Protein AF-A0A527ZSZ0-F1 (afdb_monomer_lite)

Foldseek 3Di:
DPDQQCCVQVVCPPHPPHDPCCNPLSNCLSVVPFDAPDFLLVVLVVLVVVVVVCVVVVNDDVVSVVSNVLSVVCVVVVRRRTHPSCSVVVVVPPPPPPPD

Radius of gyration: 15.89 Å; chains: 1; bounding box: 31×30×52 Å

Structure (mmCIF, N/CA/C/O backbone):
data_AF-A0A527ZSZ0-F1
#
_entry.id   AF-A0A527ZSZ0-F1
#
loop_
_atom_site.group_PDB
_atom_site.id
_atom_site.type_symbol
_atom_site.label_atom_id
_atom_site.label_alt_id
_atom_site.label_comp_id
_atom_site.label_asym_id
_atom_site.label_entity_id
_atom_site.label_seq_id
_atom_site.pdbx_PDB_ins_code
_atom_site.Cartn_x
_atom_site.Cartn_y
_atom_site.Cartn_z
_atom_site.occupancy
_atom_site.B_iso_or_equiv
_atom_site.auth_seq_id
_atom_site.auth_comp_id
_atom_site.auth_asym_id
_atom_site.auth_atom_id
_atom_site.pdbx_PDB_model_num
ATOM 1 N N . ALA A 1 1 ? 1.801 11.162 -17.536 1.00 62.62 1 ALA A N 1
ATOM 2 C CA . ALA A 1 1 ? 2.731 12.303 -17.403 1.00 62.62 1 ALA A CA 1
ATOM 3 C C . ALA A 1 1 ? 4.113 11.814 -17.815 1.00 62.62 1 ALA A C 1
ATOM 5 O O . ALA A 1 1 ? 4.452 10.711 -17.414 1.00 62.62 1 ALA A O 1
ATOM 6 N N . GLY A 1 2 ? 4.869 12.540 -18.642 1.00 86.12 2 GLY A N 1
ATOM 7 C CA . GLY A 1 2 ? 6.171 12.101 -19.184 1.00 86.12 2 GLY A CA 1
ATOM 8 C C . GLY A 1 2 ? 7.321 12.074 -18.166 1.00 86.12 2 GLY A C 1
ATOM 9 O O . GLY A 1 2 ? 8.430 12.473 -18.494 1.00 86.12 2 GLY A O 1
ATOM 10 N N . VAL A 1 3 ? 7.038 11.678 -16.924 1.00 88.75 3 VAL A N 1
ATOM 11 C CA . VAL A 1 3 ? 8.001 11.588 -15.824 1.00 88.75 3 VAL A CA 1
ATOM 12 C C . VAL A 1 3 ? 8.563 10.173 -15.783 1.00 88.75 3 VAL A C 1
ATOM 14 O O . VAL A 1 3 ? 7.801 9.206 -15.828 1.00 88.75 3 VAL A O 1
ATOM 17 N N . ASP A 1 4 ? 9.882 10.057 -15.656 1.00 91.31 4 ASP A N 1
ATOM 18 C CA . ASP A 1 4 ? 10.536 8.779 -15.391 1.00 91.31 4 ASP A CA 1
ATOM 19 C C . ASP A 1 4 ? 10.222 8.307 -13.964 1.00 91.31 4 ASP A C 1
ATOM 21 O O . ASP A 1 4 ? 10.668 8.895 -12.974 1.00 91.31 4 ASP A O 1
ATOM 25 N N . ALA A 1 5 ? 9.451 7.224 -13.860 1.00 91.25 5 ALA A N 1
ATOM 26 C CA . ALA A 1 5 ? 9.065 6.637 -12.585 1.00 91.25 5 ALA A CA 1
ATOM 27 C C . ALA A 1 5 ? 10.272 6.156 -11.759 1.00 91.25 5 ALA A C 1
ATOM 29 O O . ALA A 1 5 ? 10.204 6.161 -10.530 1.00 91.25 5 ALA A O 1
ATOM 30 N N . ALA A 1 6 ? 11.386 5.787 -12.403 1.00 91.88 6 ALA A N 1
ATOM 31 C CA . ALA A 1 6 ? 12.590 5.329 -11.717 1.00 91.88 6 ALA A CA 1
ATOM 32 C C . ALA A 1 6 ? 13.338 6.461 -10.988 1.00 91.88 6 ALA A C 1
ATOM 34 O O . ALA A 1 6 ? 14.066 6.191 -10.033 1.00 91.88 6 ALA A O 1
ATOM 35 N N . ALA A 1 7 ? 13.133 7.722 -11.384 1.00 93.94 7 ALA A N 1
ATOM 36 C CA . ALA A 1 7 ? 13.755 8.883 -10.745 1.00 93.94 7 ALA A CA 1
ATOM 37 C C . ALA A 1 7 ? 13.026 9.340 -9.463 1.00 93.94 7 ALA A C 1
ATOM 39 O O . ALA A 1 7 ? 13.602 10.058 -8.642 1.00 93.94 7 ALA A O 1
ATOM 40 N N . ILE A 1 8 ? 11.771 8.917 -9.266 1.00 93.38 8 ILE A N 1
ATOM 41 C CA . ILE A 1 8 ? 10.904 9.377 -8.168 1.00 93.38 8 ILE A CA 1
ATOM 42 C C . ILE A 1 8 ? 11.474 9.060 -6.772 1.00 93.38 8 ILE A C 1
ATOM 44 O O . ILE A 1 8 ? 11.494 9.973 -5.945 1.00 93.38 8 ILE A O 1
ATOM 48 N N . PRO A 1 9 ? 11.977 7.843 -6.470 1.00 94.38 9 PRO A N 1
ATOM 49 C CA . PRO A 1 9 ? 12.508 7.536 -5.138 1.00 94.38 9 PRO A CA 1
ATOM 50 C C . PRO A 1 9 ? 13.668 8.451 -4.744 1.00 94.38 9 PRO A C 1
ATOM 52 O O . PRO A 1 9 ? 13.687 8.986 -3.637 1.00 94.38 9 PRO A O 1
ATOM 55 N N . GLY A 1 10 ? 14.592 8.703 -5.677 1.00 95.31 10 GLY A N 1
ATOM 56 C CA . GLY A 1 10 ? 15.712 9.617 -5.461 1.00 95.31 10 GLY A CA 1
ATOM 57 C C . GLY A 1 10 ? 15.255 11.058 -5.231 1.00 95.31 10 GLY A C 1
ATOM 58 O O . GLY A 1 10 ? 15.771 11.722 -4.338 1.00 95.31 10 GLY A O 1
ATOM 59 N N . ALA A 1 11 ? 14.256 11.519 -5.987 1.00 95.56 11 ALA A N 1
ATOM 60 C CA . ALA A 1 11 ? 13.718 12.872 -5.866 1.00 95.56 11 ALA A CA 1
ATOM 61 C C . ALA A 1 11 ? 12.957 13.118 -4.550 1.00 95.56 11 ALA A C 1
ATOM 63 O O . ALA A 1 11 ? 12.957 14.239 -4.047 1.00 95.56 11 ALA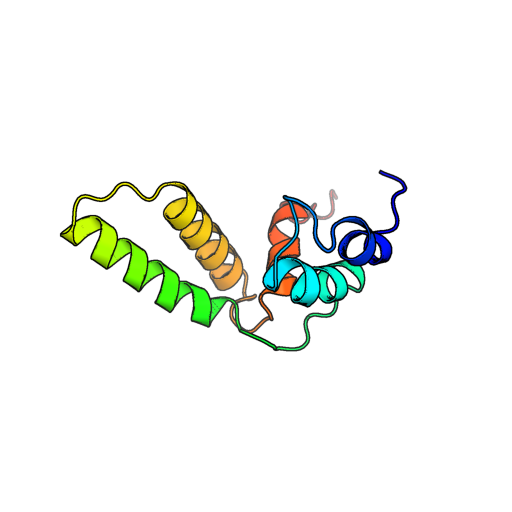 A O 1
ATOM 64 N N . LEU A 1 12 ? 12.300 12.094 -3.996 1.00 96.00 12 LEU A N 1
ATOM 65 C CA . LEU A 1 12 ? 11.520 12.212 -2.758 1.00 96.00 12 LEU A CA 1
ATOM 66 C C . LEU A 1 12 ? 12.325 11.894 -1.491 1.00 96.00 12 LEU A C 1
ATOM 68 O O . LEU A 1 12 ? 11.837 12.170 -0.395 1.00 96.00 12 LEU A O 1
ATOM 72 N N . LYS A 1 13 ? 13.545 11.356 -1.622 1.00 96.69 13 LYS A N 1
ATOM 73 C CA . LYS A 1 13 ? 14.377 10.905 -0.501 1.00 96.69 13 LYS A CA 1
ATOM 74 C C . LYS A 1 13 ? 14.661 12.020 0.514 1.00 96.69 13 LYS A C 1
ATOM 76 O O . LYS A 1 13 ? 15.102 13.107 0.151 1.00 96.69 13 LYS A O 1
ATOM 81 N N . GLY A 1 14 ? 14.447 11.736 1.798 1.00 95.19 14 GLY A N 1
ATOM 82 C CA . GLY A 1 14 ? 14.608 12.684 2.908 1.00 95.19 14 GLY A CA 1
ATOM 83 C C . GLY A 1 14 ? 13.525 13.767 2.989 1.00 95.19 14 GLY A C 1
ATOM 84 O O . GLY A 1 14 ? 13.559 14.602 3.892 1.00 95.19 14 GLY A O 1
ATOM 85 N N . GLY A 1 15 ? 12.565 13.768 2.060 1.00 96.56 15 GLY A N 1
ATOM 86 C CA . GLY A 1 15 ? 11.432 14.683 2.047 1.00 96.56 15 GLY A CA 1
ATOM 87 C C . GLY A 1 15 ? 10.228 14.166 2.834 1.00 96.56 15 GLY A C 1
ATOM 88 O O . GLY A 1 15 ? 10.210 13.064 3.373 1.00 96.56 15 GLY A O 1
ATOM 89 N N . ARG A 1 16 ? 9.153 14.962 2.849 1.00 96.56 16 ARG A N 1
ATOM 90 C CA . ARG A 1 16 ? 7.903 14.629 3.563 1.00 96.56 16 ARG A CA 1
ATOM 91 C C . ARG A 1 16 ? 7.124 13.459 2.955 1.00 96.56 16 ARG A C 1
ATOM 93 O O . ARG A 1 16 ? 6.255 12.913 3.623 1.00 96.56 16 ARG A O 1
ATOM 100 N N . ALA A 1 17 ? 7.391 13.136 1.692 1.00 95.25 17 ALA A N 1
ATOM 101 C CA . ALA A 1 17 ? 6.771 12.022 0.979 1.00 95.25 17 ALA A CA 1
ATOM 102 C C . ALA A 1 17 ? 7.661 10.768 0.962 1.00 95.25 17 ALA A C 1
ATOM 104 O O . ALA A 1 17 ? 7.292 9.778 0.336 1.00 95.25 17 ALA A O 1
ATOM 105 N N . ASP A 1 18 ? 8.829 10.809 1.609 1.00 96.81 18 ASP A N 1
ATOM 106 C CA . ASP A 1 18 ? 9.712 9.654 1.683 1.00 96.81 18 ASP A CA 1
ATOM 107 C C . ASP A 1 18 ? 9.158 8.583 2.631 1.00 96.81 18 ASP A C 1
ATOM 109 O O . ASP A 1 18 ? 8.542 8.884 3.654 1.00 96.81 18 ASP A O 1
ATOM 113 N N . SER A 1 19 ? 9.413 7.318 2.311 1.00 96.50 19 SER A N 1
ATOM 114 C CA . SER A 1 19 ? 9.191 6.191 3.216 1.00 96.50 19 SER A CA 1
ATOM 115 C C . SER A 1 19 ? 10.032 4.995 2.785 1.00 96.50 19 SER A C 1
ATOM 117 O O . SER A 1 19 ? 10.355 4.848 1.607 1.00 96.50 19 SER A O 1
ATOM 119 N N . ALA A 1 20 ? 10.336 4.095 3.723 1.00 94.62 20 ALA A N 1
ATOM 120 C CA . ALA A 1 20 ? 11.051 2.857 3.406 1.00 94.62 20 ALA A CA 1
ATOM 121 C C . ALA A 1 20 ? 10.335 2.050 2.305 1.00 94.62 20 ALA A C 1
ATOM 123 O O . ALA A 1 20 ? 10.969 1.619 1.347 1.00 94.62 20 ALA A O 1
ATOM 124 N N . ILE A 1 21 ? 9.002 1.954 2.387 1.00 92.81 21 ILE A N 1
ATOM 125 C CA . ILE A 1 21 ? 8.173 1.257 1.394 1.00 92.81 21 ILE A CA 1
ATOM 126 C C . ILE A 1 21 ? 8.247 1.928 0.021 1.00 92.81 21 ILE A C 1
ATOM 128 O O . ILE A 1 21 ? 8.354 1.230 -0.983 1.00 92.81 21 ILE A O 1
ATOM 132 N N . LEU A 1 22 ? 8.238 3.265 -0.051 1.00 94.75 22 LEU A N 1
ATOM 133 C CA . LEU A 1 22 ? 8.429 3.974 -1.318 1.00 94.75 22 LEU A CA 1
ATOM 134 C C . LEU A 1 22 ? 9.798 3.641 -1.926 1.00 94.75 22 LEU A C 1
ATOM 136 O O . LEU 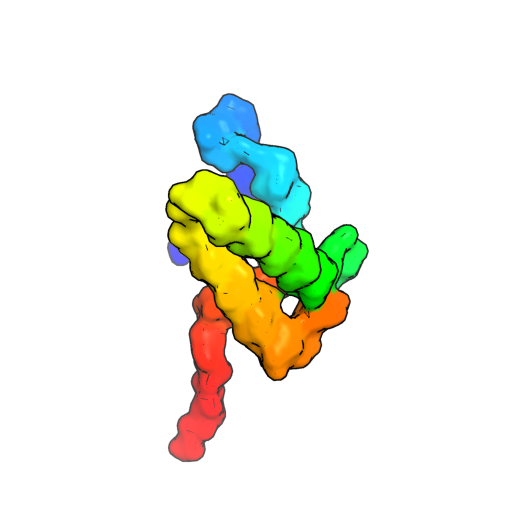A 1 22 ? 9.872 3.306 -3.106 1.00 94.75 22 LEU A O 1
ATOM 140 N N . GLN A 1 23 ? 10.871 3.718 -1.135 1.00 94.81 23 GLN A N 1
ATOM 141 C CA . GLN A 1 23 ? 12.231 3.462 -1.621 1.00 94.81 23 GLN A CA 1
ATOM 142 C C . GLN A 1 23 ? 12.412 2.017 -2.105 1.00 94.81 23 GLN A C 1
ATOM 144 O O . GLN A 1 23 ? 13.125 1.777 -3.078 1.00 94.81 23 GLN A O 1
ATOM 149 N N . GLU A 1 24 ? 11.738 1.065 -1.464 1.00 91.56 24 GLU A N 1
ATOM 150 C CA . GLU A 1 24 ? 11.792 -0.353 -1.808 1.00 91.56 24 GLU A CA 1
ATOM 151 C C . GLU A 1 24 ? 10.911 -0.705 -3.018 1.00 91.56 24 GLU A C 1
ATOM 153 O O . GLU A 1 24 ? 11.391 -1.234 -4.025 1.00 91.56 24 GLU A O 1
ATOM 158 N N . PHE A 1 25 ? 9.615 -0.395 -2.952 1.00 92.69 25 PHE A N 1
ATOM 159 C CA . PHE A 1 25 ? 8.639 -0.905 -3.913 1.00 92.69 25 PHE A CA 1
ATOM 160 C C . PHE A 1 25 ? 8.504 -0.046 -5.165 1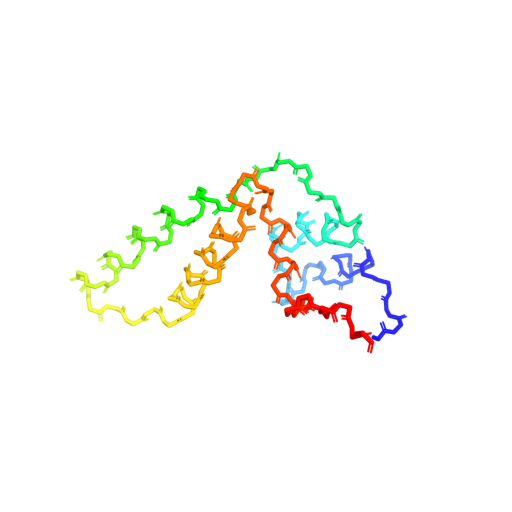.00 92.69 25 PHE A C 1
ATOM 162 O O . PHE A 1 25 ? 8.192 -0.585 -6.227 1.00 92.69 25 PHE A O 1
ATOM 169 N N . MET A 1 26 ? 8.776 1.260 -5.109 1.00 92.12 26 MET A N 1
ATOM 170 C CA . MET A 1 26 ? 8.583 2.124 -6.279 1.00 92.12 26 MET A CA 1
ATOM 171 C C . MET A 1 26 ? 9.513 1.736 -7.437 1.00 92.12 26 MET A C 1
ATOM 173 O O . MET A 1 26 ? 9.101 1.744 -8.595 1.00 92.12 26 MET A O 1
ATOM 177 N N . GLY A 1 27 ? 10.748 1.316 -7.140 1.00 90.62 27 GLY A N 1
ATOM 178 C CA . GLY A 1 27 ? 11.666 0.800 -8.158 1.00 90.62 27 GLY A CA 1
ATOM 179 C C . GLY A 1 27 ? 11.157 -0.487 -8.815 1.00 90.62 27 GLY A C 1
ATOM 180 O O . GLY A 1 27 ? 11.271 -0.643 -10.033 1.00 90.62 27 GLY A O 1
ATOM 181 N N . LYS A 1 28 ? 10.555 -1.388 -8.027 1.00 92.69 28 LYS A N 1
ATOM 182 C CA . LYS A 1 28 ? 9.924 -2.613 -8.537 1.00 92.69 28 LYS A CA 1
ATOM 183 C C . LYS A 1 28 ? 8.719 -2.284 -9.417 1.00 92.69 28 LYS A C 1
ATOM 185 O O . LYS A 1 28 ? 8.637 -2.760 -10.546 1.00 92.69 28 LYS A O 1
ATOM 190 N N . MET A 1 29 ? 7.845 -1.391 -8.952 1.00 92.94 29 MET A N 1
ATOM 191 C CA . MET A 1 29 ? 6.678 -0.915 -9.699 1.00 92.94 29 MET A CA 1
ATOM 192 C C . MET A 1 29 ? 7.072 -0.247 -11.025 1.00 92.94 29 MET A C 1
ATOM 194 O O . MET A 1 29 ? 6.483 -0.559 -12.058 1.00 92.94 29 MET A O 1
ATOM 198 N N . ALA A 1 30 ? 8.104 0.605 -11.030 1.00 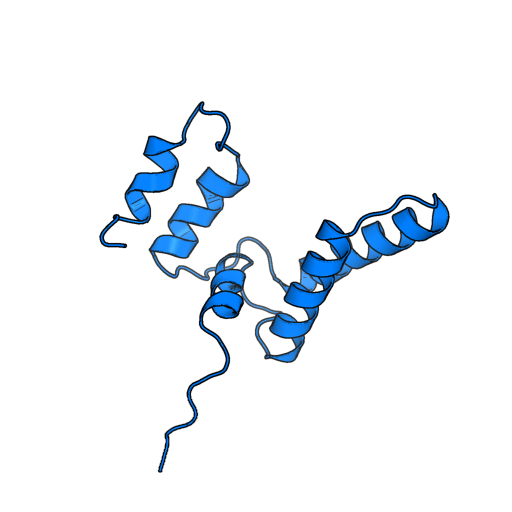91.88 30 ALA A N 1
ATOM 199 C CA . ALA A 1 30 ? 8.582 1.288 -12.234 1.00 91.88 30 ALA A CA 1
ATOM 200 C C . ALA A 1 30 ? 9.103 0.307 -13.300 1.00 91.88 30 ALA A C 1
ATOM 202 O O . ALA A 1 30 ? 8.868 0.503 -14.492 1.00 91.88 30 ALA A O 1
ATOM 203 N N . ARG A 1 31 ? 9.769 -0.774 -12.873 1.00 91.69 31 ARG A N 1
ATOM 204 C CA . ARG A 1 31 ? 10.287 -1.832 -13.758 1.00 91.69 31 ARG A CA 1
ATOM 205 C C . ARG A 1 31 ? 9.282 -2.949 -14.050 1.00 91.69 31 ARG A C 1
ATOM 207 O O . ARG A 1 31 ? 9.604 -3.840 -14.831 1.00 91.69 31 ARG A O 1
ATOM 214 N N . LYS A 1 32 ? 8.089 -2.915 -13.442 1.00 90.50 32 LYS A N 1
ATOM 215 C CA . LYS A 1 32 ? 7.116 -4.025 -13.440 1.00 90.50 32 LYS A CA 1
ATOM 216 C C . LYS A 1 32 ? 7.737 -5.347 -12.963 1.00 90.50 32 LYS A C 1
ATOM 218 O O . LYS A 1 32 ? 7.441 -6.417 -13.487 1.00 90.50 32 LYS A O 1
ATOM 223 N N . ASP A 1 33 ? 8.623 -5.253 -11.980 1.00 91.12 33 ASP A N 1
ATOM 224 C CA . ASP A 1 33 ? 9.259 -6.395 -11.337 1.00 91.12 33 ASP A CA 1
ATOM 225 C C . ASP A 1 33 ? 8.346 -6.931 -10.231 1.00 91.12 33 ASP A C 1
ATOM 227 O O . ASP A 1 33 ? 8.195 -6.320 -9.172 1.00 91.12 33 ASP A O 1
ATOM 231 N N . PHE A 1 34 ? 7.725 -8.078 -10.497 1.00 89.31 34 PHE A N 1
ATOM 232 C CA . PHE A 1 34 ? 6.822 -8.763 -9.571 1.00 89.31 34 PHE A CA 1
ATOM 233 C C . PHE A 1 34 ? 7.475 -9.984 -8.914 1.00 89.31 34 PHE A C 1
ATOM 235 O O . PHE A 1 34 ? 6.773 -10.891 -8.465 1.00 89.31 34 PHE A O 1
ATOM 242 N N . SER A 1 35 ? 8.813 -10.028 -8.867 1.00 88.50 35 SER A N 1
ATOM 243 C CA . SER A 1 35 ? 9.527 -11.033 -8.078 1.00 88.50 35 SER A CA 1
ATOM 244 C C . SER A 1 35 ? 9.070 -10.971 -6.608 1.00 88.50 35 SER A C 1
ATOM 246 O O . SER A 1 35 ? 8.924 -9.870 -6.071 1.00 88.50 35 SER A O 1
ATOM 248 N N . PRO A 1 36 ? 8.796 -12.102 -5.934 1.00 85.19 36 PRO A N 1
ATOM 249 C CA . PRO A 1 36 ? 8.206 -12.072 -4.597 1.00 85.19 36 PRO A CA 1
ATOM 250 C C . PRO A 1 36 ? 9.151 -11.498 -3.531 1.00 85.19 36 PRO A C 1
ATOM 252 O O . PRO A 1 36 ? 10.199 -12.068 -3.243 1.00 85.19 36 PRO A O 1
ATOM 255 N N . THR A 1 37 ? 8.733 -10.406 -2.899 1.00 87.19 37 THR A N 1
ATOM 256 C CA . THR A 1 37 ? 9.256 -9.882 -1.627 1.00 87.19 37 THR A CA 1
ATOM 257 C C . THR A 1 37 ? 8.225 -10.092 -0.520 1.00 87.19 37 THR A C 1
ATOM 259 O O . THR A 1 37 ? 8.564 -10.511 0.582 1.00 87.19 37 THR A O 1
ATOM 262 N N . GLY A 1 38 ? 6.947 -9.883 -0.836 1.00 88.69 38 GLY A N 1
ATOM 263 C CA . GLY A 1 38 ? 5.826 -10.223 0.032 1.00 88.69 38 GLY A CA 1
ATOM 264 C C . GLY A 1 38 ? 4.574 -10.429 -0.801 1.00 88.69 38 GLY A C 1
ATOM 265 O O . GLY A 1 38 ? 4.295 -9.629 -1.692 1.00 88.69 38 GLY A O 1
ATOM 266 N N . ARG A 1 39 ? 3.821 -11.495 -0.531 1.00 93.50 39 ARG A N 1
ATOM 267 C CA . ARG A 1 39 ? 2.644 -11.839 -1.334 1.00 93.50 39 ARG A CA 1
ATOM 268 C C . ARG A 1 39 ? 1.428 -10.983 -0.982 1.00 93.50 39 ARG A C 1
ATOM 270 O O . ARG A 1 39 ? 1.262 -10.595 0.177 1.00 93.50 39 ARG A O 1
ATOM 277 N N . ILE A 1 40 ? 0.565 -10.745 -1.968 1.00 93.75 40 ILE A N 1
ATOM 278 C CA . ILE A 1 40 ? -0.709 -10.029 -1.791 1.00 93.75 40 ILE A CA 1
ATOM 279 C C . ILE A 1 40 ? -1.622 -10.761 -0.800 1.00 93.75 40 ILE A C 1
ATOM 281 O O . ILE A 1 40 ? -2.180 -10.134 0.099 1.00 93.75 40 ILE A O 1
ATOM 285 N N . ASP A 1 41 ? -1.752 -12.082 -0.916 1.00 93.38 41 ASP A N 1
ATOM 286 C CA . ASP A 1 41 ? -2.636 -12.863 -0.041 1.00 93.38 41 ASP A CA 1
ATOM 287 C C . ASP A 1 41 ? -2.185 -12.866 1.432 1.00 93.38 41 ASP A C 1
ATOM 289 O O . ASP A 1 41 ? -3.014 -12.906 2.338 1.00 93.38 41 ASP A O 1
ATOM 293 N N . ASN A 1 42 ? -0.882 -12.738 1.697 1.00 94.44 42 ASN A N 1
ATOM 294 C CA . ASN A 1 42 ? -0.363 -12.622 3.054 1.00 94.44 42 ASN A CA 1
ATOM 295 C C . ASN A 1 42 ? -0.784 -11.292 3.697 1.00 94.44 42 ASN A C 1
ATOM 297 O O . ASN A 1 42 ? -1.088 -11.256 4.886 1.00 94.44 42 ASN A O 1
ATOM 301 N N . MET A 1 43 ? -0.878 -10.214 2.910 1.00 94.62 43 MET A N 1
ATOM 302 C CA . MET A 1 43 ? -1.407 -8.936 3.399 1.00 94.62 43 MET A CA 1
ATOM 303 C C . MET A 1 43 ? -2.902 -8.971 3.684 1.00 94.62 43 MET A C 1
ATOM 305 O O . MET A 1 43 ? -3.342 -8.250 4.575 1.00 94.62 43 MET A O 1
ATOM 309 N N . VAL A 1 44 ? -3.684 -9.826 3.014 1.00 94.69 44 VAL A N 1
ATOM 310 C CA . VAL A 1 44 ? -5.108 -10.002 3.358 1.00 94.69 44 VAL A CA 1
ATOM 311 C C . VAL A 1 44 ? -5.249 -10.427 4.819 1.00 94.69 44 VAL A C 1
ATOM 313 O O . VAL A 1 44 ? -5.978 -9.782 5.567 1.00 94.69 44 VAL A O 1
ATOM 316 N N . LYS A 1 45 ? -4.479 -11.435 5.249 1.00 93.94 45 LYS A N 1
ATOM 317 C CA . LYS A 1 45 ? -4.470 -11.913 6.639 1.00 93.94 45 LYS A CA 1
ATOM 318 C C . LYS A 1 45 ? -4.136 -10.790 7.629 1.00 93.94 45 LYS A C 1
ATOM 320 O O . LYS A 1 45 ? -4.822 -10.628 8.637 1.00 93.94 45 LYS A O 1
ATOM 325 N N . ASP A 1 46 ? -3.079 -10.026 7.365 1.00 95.38 46 ASP A N 1
ATOM 326 C CA . ASP A 1 46 ? -2.639 -8.976 8.288 1.00 95.38 46 ASP A CA 1
ATOM 327 C C . ASP A 1 46 ? -3.656 -7.820 8.351 1.00 95.38 46 ASP A C 1
ATOM 329 O O . ASP A 1 46 ? -3.964 -7.318 9.435 1.00 95.38 46 ASP A O 1
ATOM 333 N N . LEU A 1 47 ? -4.252 -7.441 7.214 1.00 97.00 47 LEU A N 1
ATOM 334 C CA . LEU A 1 47 ? -5.301 -6.419 7.145 1.00 97.00 47 LEU A CA 1
ATOM 335 C C . LEU A 1 47 ? -6.588 -6.858 7.856 1.00 97.00 47 LEU A C 1
ATOM 337 O O . LEU A 1 47 ? -7.203 -6.038 8.538 1.00 97.00 47 LEU A O 1
ATOM 341 N N . GLU A 1 48 ? -6.974 -8.130 7.753 1.00 95.31 48 GLU A N 1
ATOM 342 C CA . GLU A 1 48 ? -8.107 -8.698 8.495 1.00 95.31 48 GLU A CA 1
ATOM 343 C C . GLU A 1 48 ? -7.868 -8.645 10.006 1.00 95.31 48 GLU A C 1
ATOM 345 O O . GLU A 1 48 ? -8.724 -8.155 10.742 1.00 95.31 48 GLU A O 1
ATOM 350 N N . GLY A 1 49 ? -6.669 -9.013 10.469 1.00 97.31 49 GLY A N 1
ATOM 351 C CA . GLY A 1 49 ? -6.300 -8.887 11.881 1.00 97.31 49 GLY A CA 1
ATOM 352 C C . GLY A 1 49 ? -6.401 -7.446 12.400 1.00 97.31 49 GLY A C 1
ATOM 353 O O . GLY A 1 49 ? -6.914 -7.209 13.497 1.00 97.31 49 GLY A O 1
ATOM 354 N N . VAL A 1 50 ? -5.979 -6.460 11.599 1.00 97.62 50 VAL A N 1
ATOM 355 C CA . VAL A 1 50 ? -6.134 -5.038 11.951 1.00 97.62 50 VAL A CA 1
ATOM 356 C C . VAL A 1 50 ? -7.608 -4.625 11.972 1.00 97.62 50 VAL A C 1
ATOM 358 O O . VAL A 1 50 ? -8.017 -3.897 12.878 1.00 97.62 50 VAL A O 1
ATOM 361 N N . GLN A 1 51 ? -8.421 -5.076 11.012 1.00 97.38 51 GLN A N 1
ATOM 362 C CA . GLN A 1 51 ? -9.856 -4.780 10.993 1.00 97.38 51 GLN A CA 1
ATOM 363 C C . GLN A 1 51 ? -10.581 -5.381 12.203 1.00 97.38 51 GLN A C 1
ATOM 365 O O . GLN A 1 51 ? -11.475 -4.737 12.753 1.00 97.38 51 GLN A O 1
ATOM 370 N N . ASP A 1 52 ? -10.213 -6.586 12.628 1.00 97.50 52 ASP A N 1
ATOM 371 C CA . ASP A 1 52 ? -10.786 -7.251 13.800 1.00 97.50 52 ASP A CA 1
ATOM 372 C C . ASP A 1 52 ? -10.472 -6.477 15.080 1.00 97.50 52 ASP A C 1
ATOM 374 O O . ASP A 1 52 ? -11.378 -6.168 15.861 1.00 97.50 52 ASP A O 1
ATOM 378 N N . LEU A 1 53 ? -9.208 -6.076 15.250 1.00 98.12 53 LEU A N 1
ATOM 379 C CA . LEU A 1 53 ? -8.793 -5.247 16.376 1.00 98.12 53 LEU A CA 1
ATOM 380 C C . LEU A 1 53 ? -9.511 -3.893 16.369 1.00 98.12 53 LEU A C 1
ATOM 382 O O . LEU A 1 53 ? -10.029 -3.473 17.400 1.00 98.12 53 LEU A O 1
ATOM 386 N N . ALA A 1 54 ? -9.602 -3.241 15.209 1.00 97.81 54 ALA A N 1
ATOM 387 C CA . ALA A 1 54 ? -10.284 -1.959 15.059 1.00 97.81 54 ALA A CA 1
ATOM 388 C C . ALA A 1 54 ? -11.769 -2.040 15.456 1.00 97.81 54 ALA A C 1
ATOM 390 O O . ALA A 1 54 ? -12.285 -1.127 16.104 1.00 97.81 54 ALA A O 1
ATOM 391 N N . ARG A 1 55 ? -12.453 -3.149 15.129 1.00 97.44 55 ARG A N 1
ATOM 392 C CA . ARG A 1 55 ? -13.830 -3.399 15.586 1.00 97.44 55 ARG A CA 1
ATOM 393 C C . ARG A 1 55 ? -13.897 -3.596 17.097 1.00 97.44 55 ARG A C 1
ATOM 395 O O . ARG A 1 55 ? -14.793 -3.045 17.728 1.00 97.44 55 ARG A O 1
ATOM 402 N N . HIS A 1 56 ? -12.953 -4.334 17.677 1.00 98.12 56 HIS A N 1
ATOM 403 C CA . HIS A 1 56 ? -12.908 -4.569 19.121 1.00 98.12 56 HIS A CA 1
ATOM 404 C C . HIS A 1 56 ? -12.664 -3.282 19.925 1.00 98.12 56 HIS A C 1
ATOM 406 O O . HIS A 1 56 ? -13.244 -3.104 20.993 1.00 98.12 56 HIS A O 1
ATOM 412 N N . THR A 1 57 ? -11.847 -2.364 19.406 1.00 98.19 57 THR A N 1
ATOM 413 C CA . THR A 1 57 ? -11.510 -1.097 20.073 1.00 98.19 57 THR A CA 1
ATOM 414 C C . THR A 1 57 ? -12.418 0.070 19.681 1.00 98.19 57 THR A C 1
ATOM 416 O O . THR A 1 57 ? -12.212 1.186 20.157 1.00 98.19 57 THR A O 1
ATOM 419 N N . GLY A 1 58 ? -13.389 -0.138 18.785 1.00 97.38 58 GLY A N 1
ATOM 420 C CA . GLY A 1 58 ? -14.236 0.935 18.254 1.00 97.38 58 GLY A CA 1
ATOM 421 C C . GLY A 1 58 ? -13.460 2.011 17.481 1.00 97.38 58 GLY A C 1
ATOM 422 O O . GLY A 1 58 ? -13.885 3.163 17.425 1.00 97.38 58 GLY A O 1
ATOM 423 N N . THR A 1 59 ? -12.301 1.670 16.910 1.00 98.19 59 THR A N 1
ATOM 424 C CA . THR A 1 59 ? -11.436 2.614 16.187 1.00 98.19 59 THR A CA 1
ATOM 425 C C . THR A 1 59 ? -11.779 2.631 14.699 1.00 98.19 59 THR A C 1
ATOM 427 O O . THR A 1 59 ? -11.696 1.612 14.017 1.00 98.19 59 THR A O 1
ATOM 430 N N . ALA A 1 60 ? -12.139 3.796 14.160 1.00 97.56 60 ALA A N 1
ATOM 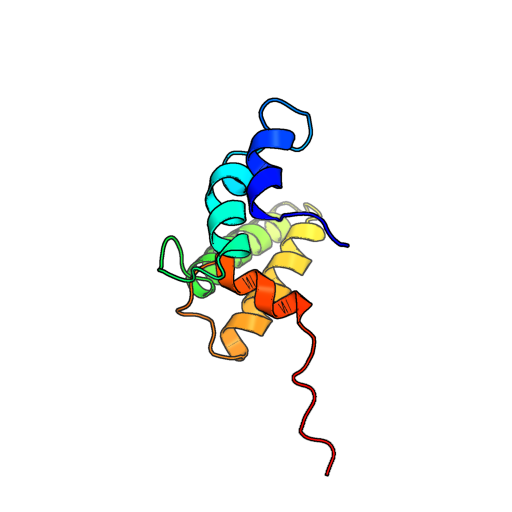431 C CA . ALA A 1 60 ? -12.444 3.932 12.738 1.00 97.56 60 ALA A CA 1
ATOM 432 C C . ALA A 1 60 ? -11.166 3.858 11.877 1.00 97.56 60 ALA A C 1
ATOM 434 O O . ALA A 1 60 ? -10.281 4.700 12.005 1.00 97.56 60 ALA A O 1
ATOM 435 N N . MET A 1 61 ? -11.099 2.884 10.958 1.00 97.56 61 MET A N 1
ATOM 436 C CA . MET A 1 61 ? -9.948 2.648 10.067 1.00 97.56 61 MET A CA 1
ATOM 437 C C . MET A 1 61 ? -10.375 2.585 8.583 1.00 97.56 61 MET A C 1
ATOM 439 O O . MET A 1 61 ? -10.313 1.520 7.954 1.00 97.56 61 MET A O 1
ATOM 443 N N . PRO A 1 62 ? -10.842 3.702 7.988 1.00 96.75 62 PRO A N 1
ATOM 444 C CA . PRO A 1 62 ? -11.398 3.703 6.632 1.00 96.75 62 PRO A CA 1
ATOM 445 C C . PRO A 1 62 ? -10.362 3.362 5.550 1.00 96.75 62 PRO A C 1
ATOM 447 O O . PRO A 1 62 ? -10.660 2.586 4.645 1.00 96.75 62 PRO A O 1
ATOM 450 N N . LEU A 1 63 ? -9.129 3.874 5.658 1.00 97.88 63 LEU A N 1
ATOM 451 C CA . LEU A 1 63 ? -8.071 3.597 4.675 1.00 97.88 63 LEU A CA 1
ATOM 452 C C . LEU A 1 63 ? -7.612 2.136 4.716 1.00 97.88 63 LEU A C 1
ATOM 454 O O . LEU A 1 63 ? -7.421 1.524 3.669 1.00 97.88 63 LEU A O 1
ATOM 458 N N . THR A 1 64 ? -7.500 1.551 5.909 1.00 97.06 64 THR A N 1
ATOM 459 C CA . THR A 1 64 ? -7.211 0.119 6.064 1.00 97.06 64 THR A CA 1
ATOM 460 C C . THR A 1 64 ? -8.323 -0.732 5.468 1.00 97.06 64 THR A C 1
ATOM 462 O O . THR A 1 64 ? -8.037 -1.725 4.811 1.00 97.06 64 THR A O 1
ATOM 465 N N . SER A 1 65 ? -9.581 -0.321 5.644 1.00 96.88 65 SER A N 1
ATOM 466 C CA . SER A 1 65 ? -10.718 -1.053 5.083 1.00 96.88 65 SER A CA 1
ATOM 467 C C . SER A 1 65 ? -10.716 -1.038 3.558 1.00 96.88 65 SER A C 1
ATOM 469 O O . SER A 1 65 ? -10.883 -2.085 2.943 1.00 96.88 65 SER A O 1
ATOM 471 N N . LEU A 1 66 ? -10.428 0.113 2.945 1.00 96.94 66 LEU A N 1
ATOM 472 C CA . LEU A 1 66 ? -10.235 0.198 1.497 1.00 96.94 66 LEU A CA 1
ATOM 473 C C . LEU A 1 66 ? -9.050 -0.661 1.028 1.00 96.94 66 LEU A C 1
ATOM 475 O O . LEU A 1 66 ? -9.160 -1.375 0.036 1.00 96.94 66 LEU A O 1
ATOM 479 N N . CYS A 1 67 ? -7.930 -0.619 1.753 1.00 96.44 67 CYS A N 1
ATOM 480 C CA . CYS A 1 67 ? -6.751 -1.424 1.447 1.00 96.44 67 CYS A CA 1
ATOM 481 C C . CYS A 1 67 ? -7.073 -2.928 1.464 1.00 96.44 67 CYS A C 1
ATOM 483 O O . CYS A 1 67 ? -6.697 -3.642 0.533 1.00 96.44 67 CYS A O 1
ATOM 485 N N . ALA A 1 68 ? -7.817 -3.394 2.474 1.00 96.38 68 ALA A N 1
ATOM 486 C CA . ALA A 1 68 ? -8.255 -4.783 2.594 1.00 96.38 68 ALA A CA 1
ATOM 487 C C . ALA A 1 68 ? -9.105 -5.218 1.393 1.00 96.38 68 ALA A C 1
ATOM 489 O O . ALA A 1 68 ? -8.867 -6.289 0.835 1.00 96.38 68 ALA A O 1
ATOM 490 N N . GLU A 1 69 ? -10.032 -4.369 0.937 1.00 96.31 69 GLU A N 1
ATOM 491 C CA . GLU A 1 69 ? -10.837 -4.694 -0.243 1.00 96.31 69 GLU A CA 1
ATOM 492 C C . GLU A 1 69 ? -10.022 -4.766 -1.526 1.00 96.31 69 GLU A C 1
ATOM 494 O O . GLU A 1 69 ? -10.204 -5.694 -2.311 1.00 96.31 69 GLU A O 1
ATOM 499 N N . ILE A 1 70 ? -9.077 -3.848 -1.734 1.00 95.88 70 ILE A N 1
ATOM 500 C CA . ILE A 1 70 ? -8.203 -3.902 -2.912 1.00 95.88 70 ILE A CA 1
ATOM 501 C C . ILE A 1 70 ? -7.393 -5.210 -2.918 1.00 95.88 70 ILE A C 1
ATOM 503 O O . ILE A 1 70 ? -7.300 -5.870 -3.954 1.00 95.88 70 ILE A O 1
ATOM 507 N N . HIS A 1 71 ? -6.863 -5.638 -1.768 1.00 96.19 71 HIS A N 1
ATOM 508 C CA . HIS A 1 71 ? -6.123 -6.901 -1.669 1.00 96.19 71 HIS A CA 1
ATOM 509 C C . HIS A 1 71 ? -7.012 -8.127 -1.908 1.00 96.19 71 HIS A C 1
ATOM 511 O O . HIS A 1 71 ? -6.593 -9.054 -2.608 1.00 96.19 71 HIS A O 1
ATOM 517 N N . ARG A 1 72 ? -8.248 -8.135 -1.390 1.00 95.81 72 ARG A N 1
ATOM 518 C CA . ARG A 1 72 ? -9.227 -9.200 -1.665 1.00 95.81 72 ARG A CA 1
ATOM 519 C C . ARG A 1 72 ? -9.587 -9.277 -3.146 1.00 95.81 72 ARG A C 1
ATOM 521 O O . ARG A 1 72 ? -9.592 -10.373 -3.699 1.00 95.81 72 ARG A O 1
ATOM 528 N N . LEU A 1 73 ? -9.823 -8.134 -3.794 1.00 95.06 73 LEU A N 1
ATOM 529 C CA . LEU A 1 73 ? -10.117 -8.056 -5.229 1.00 95.06 73 LEU A CA 1
ATOM 530 C C . LEU A 1 73 ? -8.968 -8.604 -6.084 1.00 95.06 73 LEU A C 1
ATOM 532 O O . LEU A 1 73 ? -9.196 -9.362 -7.021 1.00 95.06 73 LEU A O 1
ATOM 536 N N . LEU A 1 74 ? -7.721 -8.258 -5.765 1.00 94.12 74 LEU A N 1
ATOM 537 C CA . LEU A 1 74 ? -6.569 -8.774 -6.510 1.00 94.12 74 LEU A CA 1
ATOM 538 C C . LEU A 1 74 ? -6.335 -10.265 -6.240 1.00 94.12 74 LEU A C 1
ATOM 540 O O . LEU A 1 74 ? -6.006 -11.018 -7.157 1.00 94.12 74 LEU A O 1
ATOM 544 N N . THR A 1 75 ? -6.556 -10.714 -5.004 1.00 94.75 75 THR A N 1
ATOM 545 C CA . THR A 1 75 ? -6.475 -12.136 -4.648 1.00 94.75 75 THR A CA 1
ATOM 546 C C . THR A 1 75 ? -7.514 -12.953 -5.417 1.00 94.75 75 THR A C 1
ATOM 548 O O . THR A 1 75 ? -7.161 -13.975 -6.004 1.00 94.75 75 THR A O 1
ATOM 551 N N . SER A 1 76 ? -8.767 -12.487 -5.487 1.00 94.12 76 SER A N 1
ATOM 552 C CA . SER A 1 76 ? -9.833 -13.158 -6.245 1.00 94.12 76 SER A CA 1
ATOM 553 C C . SER A 1 76 ? -9.609 -13.118 -7.759 1.00 94.12 76 SER A C 1
ATOM 555 O O . SER A 1 76 ? -10.015 -14.044 -8.456 1.00 94.12 76 SER A O 1
ATOM 557 N N . ALA A 1 77 ? -8.881 -12.117 -8.264 1.00 92.69 77 ALA A N 1
ATOM 558 C CA . ALA A 1 77 ? -8.406 -12.056 -9.646 1.00 92.69 77 ALA A CA 1
ATOM 559 C C . ALA A 1 77 ? -7.204 -12.986 -9.943 1.00 92.69 77 ALA A C 1
ATOM 561 O O . ALA A 1 77 ? -6.628 -12.920 -11.027 1.00 92.69 77 ALA A O 1
ATOM 562 N N . GLY A 1 78 ? -6.799 -13.843 -8.997 1.00 93.12 78 GLY A N 1
ATOM 563 C CA . GLY A 1 78 ? -5.708 -14.809 -9.170 1.00 93.12 78 GLY A CA 1
ATOM 564 C C . GLY A 1 78 ? -4.306 -14.251 -8.906 1.00 93.12 78 GLY A C 1
ATOM 565 O O . GLY A 1 78 ? -3.322 -14.956 -9.118 1.00 93.12 78 GLY A O 1
ATOM 566 N N . LEU A 1 79 ? -4.186 -13.016 -8.406 1.00 93.94 79 LEU A N 1
ATOM 567 C CA . LEU A 1 79 ? -2.898 -12.380 -8.098 1.00 93.94 79 LEU A CA 1
ATOM 568 C C . LEU A 1 79 ? -2.443 -12.600 -6.648 1.00 93.94 79 LEU A C 1
ATOM 570 O O . LEU A 1 79 ? -1.446 -12.020 -6.232 1.00 93.94 79 LEU A O 1
ATOM 574 N N . GLY A 1 80 ? -3.123 -13.452 -5.874 1.00 92.81 80 GLY A N 1
ATOM 575 C CA . GLY A 1 80 ? -2.802 -13.677 -4.457 1.00 92.81 80 GLY A CA 1
ATOM 576 C C . GLY A 1 80 ? -1.345 -14.091 -4.205 1.00 92.81 80 GLY A C 1
ATOM 577 O O . GLY A 1 80 ? -0.717 -13.600 -3.270 1.00 92.81 80 GLY A O 1
ATOM 578 N N . GLY A 1 81 ? -0.782 -14.930 -5.081 1.00 92.81 81 GLY A N 1
ATOM 579 C CA . GLY A 1 81 ? 0.613 -15.373 -4.997 1.00 92.81 81 GLY A CA 1
ATOM 580 C C . GLY A 1 81 ? 1.646 -14.378 -5.539 1.00 92.81 81 GLY A C 1
ATOM 581 O O . GLY A 1 81 ? 2.844 -14.628 -5.403 1.00 92.81 81 GLY A O 1
ATOM 582 N N . ALA A 1 82 ? 1.208 -13.282 -6.164 1.00 93.50 82 ALA A N 1
ATOM 583 C CA . ALA A 1 82 ? 2.091 -12.262 -6.717 1.00 93.50 82 ALA A CA 1
ATOM 584 C C . ALA A 1 82 ? 2.637 -11.336 -5.621 1.00 93.50 82 ALA A C 1
ATOM 586 O O . ALA A 1 82 ? 2.072 -11.227 -4.530 1.00 93.50 82 ALA A O 1
ATOM 587 N N . ASP A 1 83 ? 3.738 -10.651 -5.928 1.00 94.56 83 ASP A N 1
ATOM 588 C CA . ASP A 1 83 ? 4.310 -9.632 -5.053 1.00 94.56 83 ASP A CA 1
ATOM 589 C C . ASP A 1 83 ? 3.361 -8.445 -4.835 1.00 94.56 83 ASP A C 1
ATOM 591 O O . ASP A 1 83 ? 2.580 -8.093 -5.718 1.00 94.56 83 ASP A O 1
ATOM 595 N N . ASN A 1 84 ? 3.497 -7.747 -3.708 1.00 92.56 84 ASN A N 1
ATOM 596 C CA . ASN A 1 84 ? 2.751 -6.519 -3.433 1.00 92.56 84 ASN A CA 1
ATOM 597 C C . ASN A 1 84 ? 2.965 -5.424 -4.495 1.00 92.56 84 ASN A C 1
ATOM 599 O O . ASN A 1 84 ? 2.057 -4.630 -4.723 1.00 92.56 84 ASN A O 1
ATOM 603 N N . ALA A 1 85 ? 4.086 -5.398 -5.231 1.00 94.06 85 ALA A N 1
ATOM 604 C CA . ALA A 1 85 ? 4.233 -4.504 -6.385 1.00 94.06 85 ALA A CA 1
ATOM 605 C C . ALA A 1 85 ? 3.139 -4.711 -7.460 1.00 94.06 85 ALA A C 1
ATOM 607 O O . ALA A 1 85 ? 2.816 -3.777 -8.198 1.00 94.06 85 ALA A O 1
ATOM 608 N N . ALA A 1 86 ? 2.518 -5.897 -7.528 1.00 93.69 86 ALA A N 1
ATOM 609 C CA . ALA A 1 86 ? 1.403 -6.190 -8.428 1.00 93.69 86 ALA A CA 1
ATOM 610 C C . ALA A 1 86 ? 0.095 -5.470 -8.045 1.00 93.69 86 ALA A C 1
ATOM 612 O O . ALA A 1 86 ? -0.826 -5.447 -8.859 1.00 93.69 86 ALA A O 1
ATOM 613 N N . LEU A 1 87 ? 0.026 -4.778 -6.896 1.00 92.75 87 LEU A N 1
ATOM 614 C CA . LEU A 1 87 ? -1.050 -3.819 -6.595 1.00 92.75 87 LEU A CA 1
ATOM 615 C C . LEU A 1 87 ? -1.241 -2.780 -7.701 1.00 92.75 87 LEU A C 1
ATOM 617 O O . LEU A 1 87 ? -2.361 -2.331 -7.925 1.00 92.75 87 LEU A O 1
ATOM 621 N N . MET A 1 88 ? -0.181 -2.443 -8.443 1.00 91.94 88 MET A N 1
ATOM 622 C CA . MET A 1 88 ? -0.266 -1.538 -9.593 1.00 91.94 88 MET A CA 1
ATOM 623 C C . MET A 1 88 ? -1.298 -1.985 -10.638 1.00 91.94 88 MET A C 1
ATOM 625 O O . MET A 1 88 ? -1.868 -1.137 -11.321 1.00 91.94 88 MET A O 1
ATOM 629 N N . LYS A 1 89 ? -1.597 -3.291 -10.720 1.00 91.19 89 LYS A N 1
ATOM 630 C CA . LYS A 1 89 ? -2.638 -3.848 -11.595 1.00 91.19 89 LYS A CA 1
ATOM 631 C C . LYS A 1 89 ? -4.036 -3.323 -11.283 1.00 91.19 89 LYS A C 1
ATOM 633 O O . LYS A 1 89 ? -4.841 -3.203 -12.199 1.00 91.19 89 LYS A O 1
ATOM 638 N N . PHE A 1 90 ? -4.308 -2.925 -10.040 1.00 91.75 90 PHE A N 1
ATOM 639 C CA . PHE A 1 90 ? -5.575 -2.291 -9.669 1.00 91.75 90 PHE A CA 1
ATOM 640 C C . PHE A 1 90 ? -5.838 -1.000 -10.466 1.00 91.75 90 PHE A C 1
ATOM 642 O O . PHE A 1 90 ? -6.973 -0.720 -10.843 1.00 91.75 90 PHE A O 1
ATOM 649 N N . PHE A 1 91 ? -4.787 -0.234 -10.777 1.00 89.88 91 PHE A N 1
ATOM 650 C CA . PHE A 1 91 ? -4.896 1.042 -11.491 1.00 89.88 91 PHE A CA 1
ATOM 651 C C . PHE A 1 91 ? -4.946 0.902 -13.019 1.00 89.88 91 PHE A C 1
ATOM 653 O O . PHE A 1 91 ? -5.181 1.894 -13.706 1.00 89.88 91 PHE A O 1
ATOM 660 N N . GLU A 1 92 ? -4.748 -0.301 -13.567 1.00 84.75 92 GLU A N 1
ATOM 661 C CA . GLU A 1 92 ? -4.881 -0.555 -15.011 1.00 84.75 92 GLU A CA 1
ATOM 662 C C . GLU A 1 92 ? -6.361 -0.571 -15.459 1.00 84.75 92 GLU A C 1
ATOM 664 O O . GLU A 1 92 ? -6.644 -0.448 -16.651 1.00 84.75 92 GLU A O 1
ATOM 669 N N . GLY A 1 93 ? -7.303 -0.633 -14.507 1.00 71.38 93 GLY A N 1
ATOM 670 C CA . GLY A 1 93 ? -8.737 -0.749 -14.770 1.00 71.38 93 GLY A CA 1
ATOM 671 C C . GLY A 1 93 ? -9.144 -2.173 -15.173 1.00 71.38 93 GLY A C 1
ATOM 672 O O . GLY A 1 93 ? -8.293 -3.058 -15.281 1.00 71.38 93 GLY A O 1
ATOM 673 N N . PRO A 1 94 ? -10.448 -2.438 -15.380 1.00 64.31 94 PRO A N 1
ATOM 674 C CA . PRO A 1 94 ? -10.880 -3.706 -15.957 1.00 64.31 94 PRO A CA 1
ATOM 675 C C . PRO A 1 94 ? -10.203 -3.894 -17.316 1.00 64.31 94 PRO A C 1
ATOM 677 O O . PRO A 1 94 ? -10.063 -2.926 -18.071 1.00 64.31 94 PRO A O 1
ATOM 680 N N . ALA A 1 95 ? -9.795 -5.131 -17.630 1.00 58.78 95 ALA A N 1
ATOM 681 C CA . ALA A 1 95 ? -9.301 -5.463 -18.959 1.00 58.78 95 ALA A CA 1
ATOM 682 C C . ALA A 1 95 ? -10.291 -4.888 -19.977 1.00 58.78 95 ALA A C 1
ATOM 684 O O . ALA A 1 95 ? -11.489 -5.174 -19.901 1.00 58.78 95 ALA A O 1
ATOM 685 N N . LYS A 1 96 ? -9.811 -4.032 -20.887 1.00 51.59 96 LYS A N 1
ATOM 686 C CA . LYS A 1 96 ? -10.592 -3.685 -22.070 1.00 51.59 96 LYS A CA 1
ATOM 687 C C . LYS A 1 96 ? -10.782 -5.004 -22.799 1.00 51.59 96 LYS A C 1
ATOM 689 O O . LYS A 1 96 ? -9.856 -5.454 -23.463 1.00 51.59 96 LYS A O 1
ATOM 694 N N . GLY A 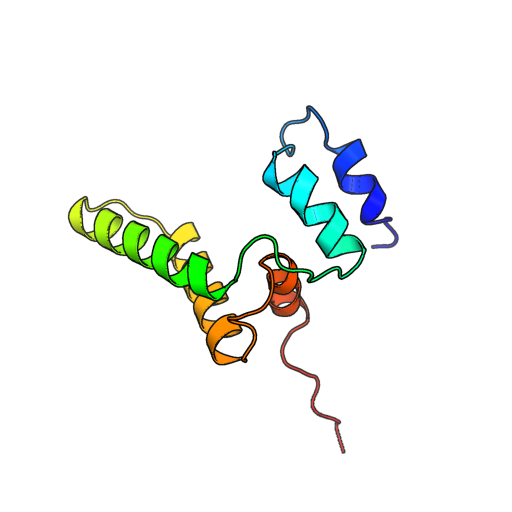1 97 ? -11.917 -5.665 -22.572 1.00 43.91 97 GLY A N 1
ATOM 695 C CA . GLY A 1 97 ? -12.308 -6.811 -23.373 1.00 43.91 97 GLY A CA 1
ATOM 696 C C . GLY A 1 97 ? -12.179 -6.381 -24.821 1.00 43.91 97 GLY A C 1
ATOM 697 O O . GLY A 1 97 ? -12.577 -5.255 -25.139 1.00 43.91 97 GLY A O 1
ATOM 698 N N . ASP A 1 98 ? -11.542 -7.216 -25.638 1.00 47.03 98 ASP A N 1
ATOM 699 C CA . ASP A 1 98 ? -11.456 -6.998 -27.073 1.00 47.03 98 ASP A CA 1
ATOM 700 C C . ASP A 1 98 ? -12.858 -6.634 -27.562 1.00 47.03 98 ASP A C 1
ATOM 702 O O . ASP A 1 98 ? -13.784 -7.449 -27.533 1.00 47.03 98 ASP A O 1
ATOM 706 N N . ALA A 1 99 ? -13.039 -5.355 -27.886 1.00 40.22 99 ALA A N 1
ATOM 707 C CA . ALA A 1 99 ? -14.242 -4.895 -28.537 1.00 40.22 99 ALA A CA 1
ATOM 708 C C . ALA A 1 99 ? -14.203 -5.539 -29.922 1.00 40.22 99 ALA A C 1
ATOM 710 O O . ALA A 1 99 ? -13.311 -5.230 -30.714 1.00 40.22 99 ALA A O 1
ATOM 711 N N . ALA A 1 100 ? -15.103 -6.503 -30.111 1.00 35.19 100 ALA A N 1
ATOM 712 C CA . ALA A 1 100 ? -15.382 -7.165 -31.377 1.00 35.19 100 ALA A CA 1
ATOM 713 C C . ALA A 1 100 ? -15.602 -6.163 -32.520 1.00 35.19 100 ALA A C 1
ATOM 715 O O . ALA A 1 100 ? -16.154 -5.068 -32.251 1.00 35.19 100 ALA A O 1
#

pLDDT: mean 90.33, std 12.63, range [35.19, 98.19]

Sequence (100 aa):
AGVDAAAIPGALKGGRADSAILQEFMGKMARKDFSPTGRIDNMVKDLEGVQDLARHTGTAMPLTSLCAEIHRLLTSAGLGGADNAALMKFFEGPAKGDAA

Secondary structure (DSSP, 8-state):
----GGGHHHHHTTSTT--HHHHHHHHHHHHT----SSBHHHHHHHHHHHHHHHHHTT---HHHHHHHHHHHHHIIIIITTSBGGGGGGGGG-S------